Protein AF-A0A952K8X1-F1 (afdb_monomer_lite)

Radius of gyration: 9.8 Å; chains: 1; bounding box: 16×20×26 Å

pLDDT: mean 95.02, std 4.53, range [71.0, 98.38]

Foldseek 3Di:
DDVQVVLVVVCCVVPNDVVVVVVVVPDDPV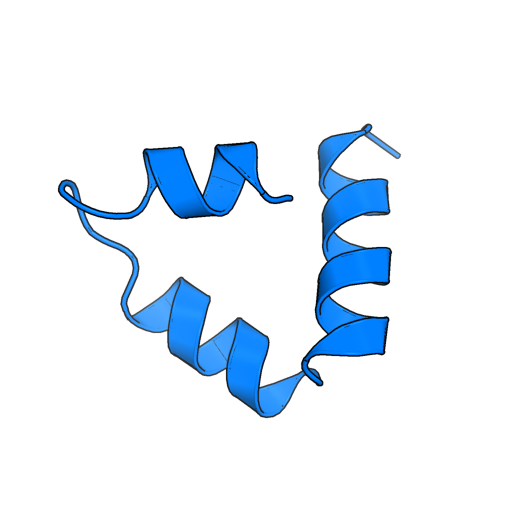CPVVNSVSD

Sequence (39 aa):
MSDYDKGMINRRRVLGDAWVDKSIAKSNSFNGEFQDLIT

Structure (mmCIF, N/CA/C/O backbone):
data_AF-A0A952K8X1-F1
#
_entry.id   AF-A0A952K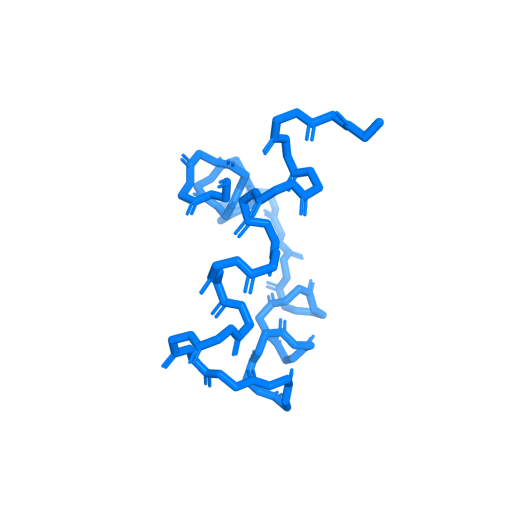8X1-F1
#
loop_
_atom_site.group_PDB
_atom_site.id
_atom_site.type_symbol
_atom_site.label_atom_id
_atom_site.label_alt_id
_atom_site.label_comp_id
_atom_site.label_asym_id
_atom_site.label_entity_id
_atom_site.label_seq_id
_atom_site.pdbx_PDB_ins_code
_atom_site.Cartn_x
_atom_site.Cartn_y
_atom_site.Cartn_z
_atom_site.occupancy
_atom_site.B_iso_or_equiv
_atom_site.auth_seq_id
_atom_site.auth_comp_id
_atom_site.auth_asym_id
_atom_site.auth_atom_id
_atom_site.pdbx_PDB_model_num
ATOM 1 N N . MET A 1 1 ? -8.137 5.410 -17.315 1.00 71.00 1 MET A N 1
ATOM 2 C CA . MET A 1 1 ? -7.286 4.712 -16.334 1.00 71.00 1 MET A CA 1
ATOM 3 C C . MET A 1 1 ? -6.777 5.759 -15.367 1.00 71.00 1 MET A C 1
ATOM 5 O O . MET A 1 1 ? -6.127 6.701 -15.817 1.00 71.00 1 MET A O 1
ATOM 9 N N . SER A 1 2 ? -7.198 5.671 -14.109 1.00 91.50 2 SER A N 1
ATOM 10 C CA . SER A 1 2 ? -6.818 6.615 -13.054 1.00 91.50 2 SER A CA 1
ATOM 11 C C . SER A 1 2 ? -5.326 6.496 -12.726 1.00 91.50 2 SER A C 1
ATOM 13 O O . SER A 1 2 ? -4.669 5.537 -13.141 1.00 91.50 2 SER A O 1
ATOM 15 N N . ASP A 1 3 ? -4.771 7.467 -12.003 1.00 90.38 3 ASP A N 1
ATOM 16 C CA . ASP A 1 3 ? -3.380 7.367 -11.547 1.00 90.38 3 ASP A CA 1
ATOM 17 C C . ASP A 1 3 ? -3.197 6.216 -10.548 1.00 90.38 3 ASP A C 1
ATOM 19 O O . ASP A 1 3 ? -2.195 5.511 -10.635 1.00 90.38 3 ASP A O 1
ATOM 23 N N . TYR A 1 4 ? -4.228 5.911 -9.752 1.00 91.44 4 TYR A N 1
ATOM 24 C CA . TYR A 1 4 ? -4.285 4.711 -8.914 1.00 91.44 4 TYR A CA 1
ATOM 25 C C . TYR A 1 4 ? -4.184 3.415 -9.733 1.00 91.44 4 TYR A C 1
ATOM 27 O O . TYR A 1 4 ? -3.401 2.525 -9.412 1.00 91.44 4 TYR A O 1
ATOM 35 N N . ASP A 1 5 ? -4.917 3.306 -10.848 1.00 94.00 5 ASP A N 1
ATOM 36 C CA . ASP A 1 5 ? -4.856 2.116 -11.710 1.00 94.00 5 ASP A CA 1
A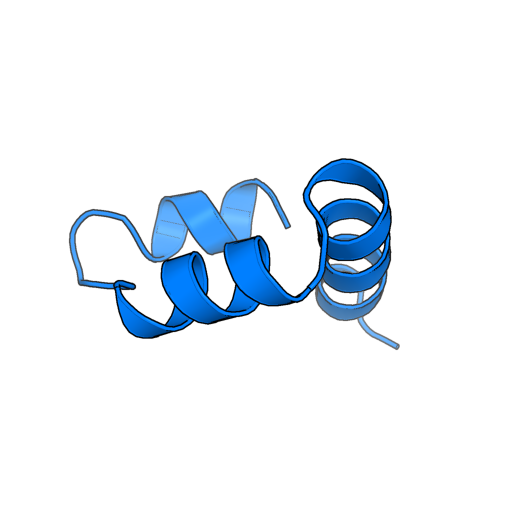TOM 37 C C . ASP A 1 5 ? -3.450 1.919 -12.308 1.00 94.00 5 ASP A C 1
ATOM 39 O O . ASP A 1 5 ? -2.961 0.794 -12.421 1.00 94.00 5 ASP A O 1
ATOM 43 N N . LYS A 1 6 ? -2.768 3.014 -12.679 1.00 95.56 6 LYS A N 1
ATOM 44 C CA . LYS A 1 6 ? -1.370 2.973 -13.153 1.00 95.56 6 LYS A CA 1
ATOM 45 C C . LYS A 1 6 ? -0.416 2.570 -12.025 1.00 95.56 6 LYS A C 1
ATOM 47 O O . LYS A 1 6 ? 0.503 1.779 -12.247 1.00 95.56 6 LYS A O 1
ATOM 52 N N . GLY A 1 7 ? -0.658 3.089 -10.828 1.00 95.88 7 GLY A N 1
ATOM 53 C CA . GLY A 1 7 ? -0.003 2.714 -9.584 1.00 95.88 7 GLY A CA 1
ATOM 54 C C . GLY A 1 7 ? -0.066 1.221 -9.298 1.00 95.88 7 GLY A C 1
ATOM 55 O O . GLY A 1 7 ? 0.957 0.550 -9.132 1.00 95.88 7 GLY A O 1
ATOM 56 N N . MET A 1 8 ? -1.272 0.662 -9.381 1.00 97.06 8 MET A N 1
ATOM 57 C CA . MET A 1 8 ? -1.539 -0.759 -9.175 1.00 97.06 8 MET A CA 1
ATOM 58 C C . MET A 1 8 ? -0.781 -1.655 -10.154 1.00 97.06 8 MET A C 1
ATOM 60 O O . MET A 1 8 ? -0.274 -2.705 -9.751 1.00 97.06 8 MET A O 1
ATOM 64 N N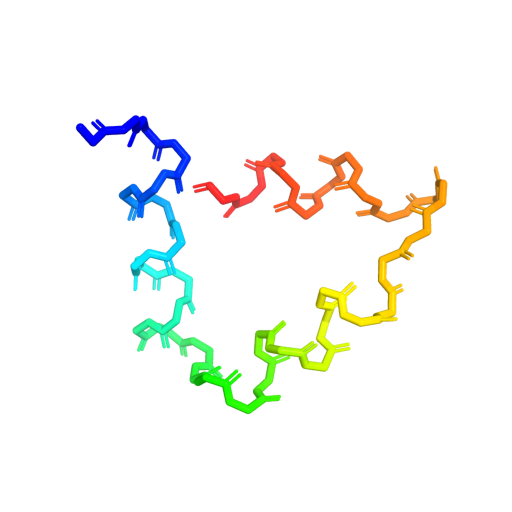 . ILE A 1 9 ? -0.637 -1.241 -11.418 1.00 97.44 9 ILE A N 1
ATOM 65 C CA . ILE A 1 9 ? 0.173 -1.971 -12.406 1.00 97.44 9 ILE A CA 1
ATOM 66 C C . ILE A 1 9 ? 1.641 -2.010 -11.974 1.00 97.44 9 ILE A C 1
ATOM 68 O O . ILE A 1 9 ? 2.264 -3.072 -11.987 1.00 97.44 9 ILE A O 1
ATOM 72 N N . ASN A 1 10 ? 2.202 -0.874 -11.555 1.00 96.50 10 ASN A N 1
ATOM 73 C CA . ASN A 1 10 ? 3.590 -0.807 -11.097 1.00 96.50 10 ASN A CA 1
ATOM 74 C C . ASN A 1 10 ? 3.813 -1.625 -9.825 1.00 96.50 10 ASN A C 1
ATOM 76 O O . ASN A 1 10 ? 4.786 -2.376 -9.736 1.00 96.50 10 ASN A O 1
ATOM 80 N N . ARG A 1 11 ? 2.889 -1.531 -8.870 1.00 96.88 11 ARG A N 1
ATOM 81 C CA . ARG A 1 11 ? 2.931 -2.284 -7.618 1.00 96.88 11 ARG A CA 1
ATOM 82 C C . ARG A 1 11 ? 2.915 -3.792 -7.871 1.00 96.88 11 ARG A C 1
ATOM 84 O O . ARG A 1 11 ? 3.741 -4.506 -7.303 1.00 96.88 11 ARG A O 1
ATOM 91 N N . ARG A 1 12 ? 2.050 -4.274 -8.772 1.00 97.88 12 ARG A N 1
ATOM 92 C CA . ARG A 1 12 ? 2.001 -5.688 -9.193 1.00 97.88 12 ARG A CA 1
ATOM 93 C C . ARG A 1 12 ? 3.257 -6.118 -9.942 1.00 97.88 12 ARG A C 1
ATOM 95 O O . ARG A 1 12 ? 3.780 -7.193 -9.668 1.00 97.88 12 ARG A O 1
ATOM 102 N N . ARG A 1 13 ? 3.809 -5.261 -10.803 1.00 97.62 13 ARG A N 1
ATOM 103 C CA . ARG A 1 13 ? 5.073 -5.526 -11.509 1.00 97.62 13 ARG A CA 1
ATOM 104 C C . ARG A 1 13 ? 6.260 -5.718 -10.557 1.00 97.62 13 ARG A C 1
ATOM 106 O O . ARG A 1 13 ? 7.139 -6.519 -10.853 1.00 97.62 13 ARG A O 1
ATOM 113 N N . VAL A 1 14 ? 6.314 -4.969 -9.454 1.00 96.81 14 VAL A N 1
ATOM 114 C CA . VAL A 1 14 ? 7.438 -5.007 -8.499 1.00 96.81 14 VAL A CA 1
ATOM 115 C C . VAL A 1 14 ? 7.269 -6.105 -7.450 1.00 96.81 14 VAL A C 1
ATOM 117 O O . VAL A 1 14 ? 8.233 -6.795 -7.131 1.00 96.81 14 VAL A O 1
ATOM 120 N N . LEU A 1 15 ? 6.064 -6.262 -6.899 1.00 96.38 15 LEU A N 1
ATOM 121 C CA . LEU A 1 15 ? 5.822 -7.138 -5.748 1.00 96.38 15 LEU A CA 1
ATOM 122 C C . LEU A 1 15 ? 5.185 -8.485 -6.115 1.00 96.38 15 LEU A C 1
ATOM 124 O O . LEU A 1 15 ? 5.208 -9.411 -5.307 1.00 96.38 15 LEU A O 1
ATOM 128 N N . GLY A 1 16 ? 4.627 -8.600 -7.320 1.00 98.12 16 GLY A N 1
ATOM 129 C CA . GLY A 1 16 ? 3.906 -9.779 -7.787 1.00 98.12 16 GLY A CA 1
ATOM 130 C C . GLY A 1 16 ? 2.453 -9.837 -7.309 1.00 98.12 16 GLY A C 1
ATOM 131 O O . GLY A 1 16 ? 2.097 -9.358 -6.230 1.00 98.12 16 GLY A O 1
ATOM 132 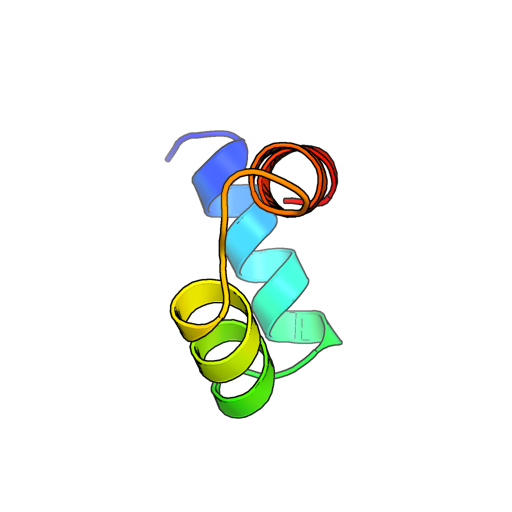N N . ASP A 1 17 ? 1.606 -10.472 -8.119 1.00 98.25 17 ASP A N 1
ATOM 133 C CA . ASP A 1 17 ? 0.155 -10.499 -7.906 1.00 98.25 17 ASP A CA 1
ATOM 134 C C . ASP A 1 17 ? -0.250 -11.145 -6.582 1.00 98.25 17 ASP A C 1
ATOM 136 O O . ASP A 1 17 ? -0.972 -10.535 -5.796 1.00 98.25 17 ASP A O 1
ATOM 140 N N . ALA A 1 18 ? 0.292 -12.329 -6.281 1.00 98.38 18 ALA A N 1
ATOM 141 C CA . ALA A 1 18 ? -0.049 -13.068 -5.066 1.00 98.38 18 ALA A CA 1
ATOM 142 C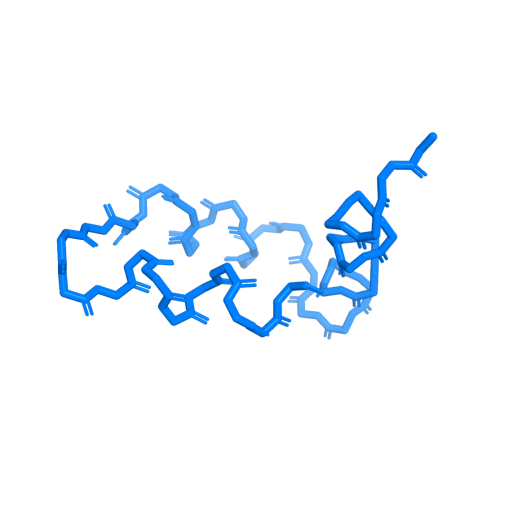 C . ALA A 1 18 ? 0.258 -12.279 -3.779 1.00 98.38 18 ALA A C 1
ATOM 144 O O . ALA A 1 18 ? -0.451 -12.399 -2.776 1.00 98.38 18 ALA A O 1
ATOM 145 N N . TRP A 1 19 ? 1.315 -11.462 -3.790 1.00 97.19 19 TRP A N 1
ATOM 146 C CA . TRP A 1 19 ? 1.648 -10.608 -2.655 1.00 97.19 19 TRP A CA 1
ATOM 147 C C . TRP A 1 19 ? 0.699 -9.417 -2.543 1.00 97.19 19 TRP A C 1
ATOM 149 O O . TRP A 1 19 ? 0.217 -9.110 -1.451 1.00 97.19 19 TRP A O 1
ATOM 159 N N . VAL A 1 20 ? 0.414 -8.755 -3.666 1.00 97.25 20 VAL A N 1
ATOM 160 C CA . VAL A 1 20 ? -0.497 -7.608 -3.711 1.00 97.25 20 VAL A CA 1
ATOM 161 C C . VAL A 1 20 ? -1.901 -8.013 -3.266 1.00 97.25 20 VAL A C 1
ATOM 163 O O . VAL A 1 20 ? -2.478 -7.336 -2.417 1.00 97.25 20 VAL A O 1
ATOM 166 N N . ASP A 1 21 ? -2.407 -9.156 -3.725 1.00 97.94 21 ASP A N 1
ATOM 167 C CA . ASP A 1 21 ? -3.718 -9.676 -3.327 1.00 97.94 21 ASP A CA 1
ATOM 168 C C . ASP A 1 21 ? -3.777 -9.945 -1.818 1.00 97.94 21 ASP A C 1
ATOM 170 O O . ASP A 1 21 ? -4.719 -9.538 -1.136 1.00 97.94 21 ASP A O 1
ATOM 174 N N . LYS A 1 22 ? -2.723 -10.555 -1.257 1.00 97.69 22 LYS A N 1
ATOM 175 C CA . LYS A 1 22 ? -2.603 -10.784 0.190 1.00 97.69 22 LYS A CA 1
ATOM 176 C C . LYS A 1 22 ? -2.548 -9.476 0.984 1.00 97.69 22 LYS A C 1
ATOM 178 O O . LYS A 1 22 ? -3.088 -9.420 2.088 1.00 97.69 22 LYS A O 1
ATOM 183 N N . SER A 1 23 ? -1.884 -8.447 0.458 1.00 96.06 23 SER A N 1
ATOM 184 C CA . SER A 1 23 ? -1.779 -7.123 1.084 1.00 96.06 23 SER A CA 1
ATOM 185 C C . SER A 1 23 ? -3.128 -6.407 1.119 1.00 96.06 23 SER A C 1
ATOM 187 O O . SER A 1 23 ? -3.518 -5.900 2.170 1.00 96.06 23 SER A O 1
ATOM 189 N N . ILE A 1 24 ? -3.859 -6.417 0.001 1.00 96.56 24 ILE A N 1
ATOM 190 C CA . ILE A 1 24 ? -5.194 -5.814 -0.109 1.00 96.56 24 ILE A CA 1
ATOM 191 C C . ILE A 1 24 ? -6.183 -6.548 0.796 1.00 96.56 24 ILE A C 1
ATOM 193 O O . ILE A 1 24 ? -6.906 -5.912 1.555 1.00 96.56 24 ILE A O 1
ATOM 197 N N . ALA A 1 25 ? -6.162 -7.884 0.800 1.00 97.94 25 ALA A N 1
ATOM 198 C CA . ALA A 1 25 ? -7.025 -8.691 1.664 1.00 97.94 25 ALA A CA 1
ATOM 199 C C . ALA A 1 25 ? -6.784 -8.451 3.167 1.00 97.94 25 ALA A C 1
ATOM 201 O O . ALA A 1 25 ? -7.659 -8.720 3.986 1.00 97.94 25 ALA A O 1
ATOM 202 N N . LYS A 1 26 ? -5.597 -7.955 3.540 1.00 96.69 26 LYS A N 1
ATOM 203 C CA . LYS A 1 26 ? -5.236 -7.569 4.914 1.00 96.69 26 LYS A CA 1
ATOM 204 C C . LYS A 1 26 ? -5.281 -6.055 5.147 1.00 96.69 26 LYS A C 1
ATOM 206 O O . LYS A 1 26 ? -4.747 -5.583 6.157 1.00 96.69 26 LYS A O 1
ATOM 211 N N . SER A 1 27 ? -5.886 -5.304 4.228 1.00 97.00 27 SER A N 1
ATOM 212 C CA . SER A 1 27 ? -6.103 -3.872 4.392 1.00 97.00 27 SER A CA 1
ATOM 213 C C . SER A 1 27 ? -7.087 -3.607 5.534 1.00 97.00 27 SER A C 1
ATOM 215 O O . SER A 1 27 ? -8.087 -4.308 5.686 1.00 97.00 27 SER A O 1
ATOM 217 N N . ASN A 1 28 ? -6.781 -2.628 6.377 1.00 96.56 28 ASN A N 1
ATOM 218 C CA . ASN A 1 28 ? -7.577 -2.228 7.532 1.00 96.56 28 ASN A CA 1
ATOM 219 C C . ASN A 1 28 ? -7.420 -0.722 7.799 1.00 96.56 28 ASN A C 1
ATOM 221 O O . ASN A 1 28 ? -6.644 -0.042 7.129 1.00 96.56 28 ASN A O 1
ATOM 225 N N . SER A 1 29 ? -8.130 -0.196 8.801 1.00 96.94 29 SER A N 1
ATOM 226 C CA . SER A 1 29 ? -8.117 1.239 9.130 1.00 96.94 29 SER A CA 1
ATOM 227 C C . SER A 1 29 ? -6.743 1.795 9.515 1.00 96.94 29 SER A C 1
ATOM 229 O O . SER A 1 29 ? -6.562 3.005 9.497 1.00 96.94 29 SER A O 1
ATOM 231 N N . PHE A 1 30 ? -5.777 0.943 9.864 1.00 96.00 30 PHE A N 1
ATOM 232 C CA . PHE A 1 30 ? -4.421 1.371 10.190 1.00 96.00 30 PHE A CA 1
ATOM 233 C C . PHE A 1 30 ? -3.517 1.469 8.953 1.00 96.00 30 PHE A C 1
ATOM 235 O O . PHE A 1 30 ? -2.654 2.340 8.902 1.00 96.00 30 PHE A O 1
ATOM 242 N N . ASN A 1 31 ? -3.677 0.583 7.963 1.00 95.12 31 ASN A N 1
ATOM 243 C CA . ASN A 1 31 ? -2.746 0.478 6.832 1.00 95.12 31 ASN A CA 1
ATOM 244 C C . ASN A 1 31 ? -3.352 0.818 5.459 1.00 95.12 31 ASN A C 1
ATOM 246 O O . ASN A 1 31 ? -2.593 0.915 4.498 1.00 95.12 31 ASN A O 1
ATOM 250 N N . GLY A 1 32 ? -4.671 0.993 5.346 1.00 95.88 32 GLY A N 1
ATOM 251 C CA . GLY A 1 32 ? -5.352 1.210 4.067 1.00 95.88 32 GLY A CA 1
ATOM 252 C C . GLY A 1 32 ? -4.891 2.482 3.364 1.00 95.88 32 GLY A C 1
ATOM 253 O O . GLY A 1 32 ? -4.419 2.415 2.234 1.00 95.88 32 GLY A O 1
ATOM 254 N N . GLU A 1 33 ? -4.892 3.610 4.076 1.00 94.81 33 GLU A N 1
ATOM 255 C CA . GLU A 1 33 ? -4.440 4.895 3.522 1.00 94.81 33 GLU A CA 1
ATOM 256 C C . GLU A 1 33 ? -2.977 4.850 3.066 1.00 94.81 33 GLU A C 1
ATOM 258 O O . GLU A 1 33 ? -2.614 5.436 2.050 1.00 94.81 33 GLU A O 1
ATOM 263 N N . PHE A 1 34 ? -2.127 4.101 3.776 1.00 93.88 34 PHE A N 1
ATOM 264 C CA . PHE A 1 34 ? -0.742 3.906 3.357 1.00 93.88 34 PHE A CA 1
ATOM 265 C C . PHE A 1 34 ? -0.645 3.069 2.078 1.00 93.88 34 PHE A C 1
ATOM 267 O O . PHE A 1 34 ? 0.164 3.380 1.208 1.00 93.88 34 PHE A O 1
ATOM 274 N N . GLN A 1 35 ? -1.458 2.017 1.945 1.00 93.44 35 GLN A N 1
ATOM 275 C CA . GLN A 1 35 ? -1.497 1.206 0.729 1.00 93.44 35 GLN A CA 1
ATOM 276 C C . GLN A 1 35 ? -1.939 2.025 -0.482 1.00 93.44 35 GLN A C 1
ATOM 278 O O . GLN A 1 35 ? -1.392 1.809 -1.561 1.00 93.44 35 GLN A O 1
ATOM 283 N N . ASP A 1 36 ? -2.869 2.958 -0.299 1.00 93.06 36 ASP A N 1
ATOM 284 C CA . ASP A 1 36 ? -3.320 3.849 -1.364 1.00 93.06 36 ASP A CA 1
ATOM 285 C C . ASP A 1 36 ? -2.278 4.928 -1.685 1.00 93.06 36 ASP A C 1
ATOM 287 O O . ASP A 1 36 ? -2.068 5.237 -2.849 1.00 93.06 36 ASP A O 1
ATOM 291 N N . LEU A 1 37 ? -1.546 5.436 -0.687 1.00 92.56 37 LEU A N 1
ATOM 292 C CA . LEU A 1 37 ? -0.458 6.401 -0.894 1.00 92.56 37 LEU A CA 1
ATOM 293 C C . LEU A 1 37 ? 0.691 5.840 -1.748 1.00 92.56 37 LEU A C 1
ATOM 295 O O . LEU A 1 37 ? 1.294 6.573 -2.529 1.00 92.56 37 LEU A O 1
ATOM 299 N N . ILE A 1 38 ? 1.039 4.563 -1.561 1.00 88.81 38 ILE A N 1
ATOM 300 C CA . ILE A 1 38 ? 2.137 3.907 -2.297 1.00 88.81 38 ILE A CA 1
ATOM 301 C C . ILE A 1 38 ? 1.696 3.291 -3.630 1.00 88.81 38 ILE A C 1
ATOM 303 O O . ILE A 1 38 ? 2.505 2.623 -4.284 1.00 88.81 38 ILE A O 1
ATOM 307 N N . THR A 1 39 ? 0.416 3.436 -3.974 1.00 93.31 39 THR A N 1
ATOM 308 C CA . THR A 1 39 ? -0.176 2.936 -5.212 1.00 93.31 39 THR A CA 1
ATOM 309 C C . THR A 1 39 ? -0.311 4.094 -6.184 1.00 93.31 39 THR A C 1
ATOM 311 O O . THR A 1 39 ? 0.524 4.131 -7.111 1.00 93.31 39 THR A O 1
#

Secondary structure (DSSP, 8-state):
--HHHHHHHHHHHHH-HHHHHHHHHT--TTTHHHHHHT-